Protein AF-A0AAN8TTC5-F1 (afdb_monomer_lite)

Structure (mmCIF, N/CA/C/O backbone):
data_AF-A0AAN8TTC5-F1
#
_entry.id   AF-A0AAN8TTC5-F1
#
loop_
_atom_site.group_PDB
_atom_site.id
_atom_site.type_symbol
_atom_site.label_atom_id
_atom_site.label_alt_id
_atom_site.label_comp_id
_atom_site.label_asym_id
_atom_site.label_entity_id
_atom_site.label_seq_id
_atom_site.pdbx_PDB_ins_code
_atom_site.Cartn_x
_atom_site.Cartn_y
_atom_site.Cartn_z
_atom_site.occupancy
_atom_site.B_iso_or_equiv
_atom_site.auth_seq_id
_atom_s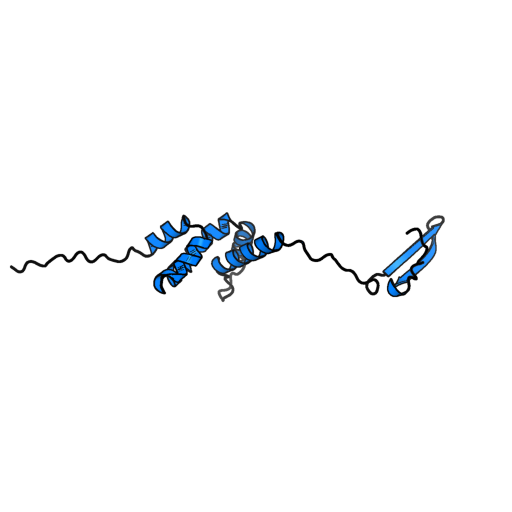ite.auth_comp_id
_atom_site.auth_asym_id
_atom_site.auth_atom_id
_atom_site.pdbx_PDB_model_num
ATOM 1 N N . MET A 1 1 ? -23.832 -0.587 67.638 1.00 36.38 1 MET A N 1
ATOM 2 C CA . MET A 1 1 ? -23.210 -1.630 66.794 1.00 36.38 1 MET A CA 1
ATOM 3 C C . MET A 1 1 ? -24.037 -1.739 65.527 1.00 36.38 1 MET A C 1
ATOM 5 O O . MET A 1 1 ? -25.097 -2.344 65.565 1.00 36.38 1 MET A O 1
ATOM 9 N N . SER A 1 2 ? -23.609 -1.082 64.450 1.00 34.56 2 SER A N 1
ATOM 10 C CA . SER A 1 2 ? -24.318 -1.109 63.166 1.00 34.56 2 SER A CA 1
ATOM 11 C C . SER A 1 2 ? -23.447 -1.848 62.163 1.00 34.56 2 SER A C 1
ATOM 13 O O . SER A 1 2 ? -22.318 -1.445 61.896 1.00 34.56 2 SER A O 1
ATOM 15 N N . ILE A 1 3 ? -23.960 -2.974 61.682 1.00 44.28 3 ILE A N 1
ATOM 16 C CA . ILE A 1 3 ? -23.288 -3.877 60.754 1.00 44.28 3 ILE A CA 1
ATOM 17 C C . ILE A 1 3 ? -23.375 -3.224 59.372 1.00 44.28 3 ILE A C 1
ATOM 19 O O . ILE A 1 3 ? -24.449 -3.148 58.778 1.00 44.28 3 ILE A O 1
ATOM 23 N N . VAL A 1 4 ? -22.256 -2.687 58.885 1.00 44.94 4 VAL A N 1
ATOM 24 C CA . VAL A 1 4 ? -22.154 -2.148 57.526 1.00 44.94 4 VAL A CA 1
ATOM 25 C C . VAL A 1 4 ? -22.143 -3.333 56.564 1.00 44.94 4 VAL A C 1
ATOM 27 O O . VAL A 1 4 ? -21.191 -4.108 56.518 1.00 44.94 4 VAL A O 1
ATOM 30 N N . SER A 1 5 ? -23.233 -3.480 55.816 1.00 43.53 5 SER A N 1
ATOM 31 C CA . SER A 1 5 ? -23.344 -4.389 54.678 1.00 43.53 5 SER A CA 1
ATOM 32 C C . SER A 1 5 ? -22.254 -4.052 53.653 1.00 43.53 5 SER A C 1
ATOM 34 O O . SER A 1 5 ? -22.365 -3.040 52.960 1.00 43.53 5 SER A O 1
ATOM 36 N N . LEU A 1 6 ? -21.221 -4.899 53.528 1.00 41.62 6 LEU A N 1
ATOM 37 C CA . LEU A 1 6 ? -20.301 -4.883 52.386 1.00 41.62 6 LEU A CA 1
ATOM 38 C C . LEU A 1 6 ? -21.084 -5.285 51.130 1.00 41.62 6 LEU A C 1
ATOM 40 O O . LEU A 1 6 ? -21.099 -6.445 50.717 1.00 41.62 6 LEU A O 1
ATOM 44 N N . SER A 1 7 ? -21.743 -4.316 50.497 1.00 44.25 7 SER A N 1
ATOM 45 C CA . SER A 1 7 ? -22.064 -4.447 49.086 1.00 44.25 7 SER A CA 1
ATOM 46 C C . SER A 1 7 ? -20.729 -4.513 48.348 1.00 44.25 7 SER A C 1
ATOM 48 O O . SER A 1 7 ? -19.930 -3.579 48.373 1.00 44.25 7 SER A O 1
ATOM 50 N N . SER A 1 8 ? -20.447 -5.669 47.747 1.00 49.41 8 SER A N 1
ATOM 51 C CA . SER A 1 8 ? -19.336 -5.860 46.820 1.00 49.41 8 SER A CA 1
ATOM 52 C C . SER A 1 8 ? -19.548 -4.909 45.640 1.00 49.41 8 SER A C 1
ATOM 54 O O . SER A 1 8 ? -20.185 -5.245 44.641 1.00 49.41 8 SER A O 1
ATOM 56 N N . GLN A 1 9 ? -19.087 -3.667 45.789 1.00 47.66 9 GLN A N 1
ATOM 57 C CA . GLN A 1 9 ? -18.973 -2.730 44.689 1.00 47.66 9 GLN A CA 1
ATOM 58 C C . GLN A 1 9 ? -17.930 -3.329 43.754 1.00 47.66 9 GLN A C 1
ATOM 60 O O . GLN A 1 9 ? -16.730 -3.247 44.010 1.00 47.66 9 GLN A O 1
ATOM 65 N N . LYS A 1 10 ? -18.400 -3.987 42.688 1.00 50.97 10 LYS A N 1
ATOM 66 C CA . LYS A 1 10 ? -17.575 -4.370 41.543 1.00 50.97 10 LYS A CA 1
ATOM 67 C C . LYS A 1 10 ? -17.020 -3.081 40.951 1.00 50.97 10 LYS A C 1
ATOM 69 O O . LYS A 1 10 ? -17.652 -2.466 40.093 1.00 50.97 10 LYS A O 1
ATOM 74 N N . GLN A 1 11 ? -15.882 -2.633 41.472 1.00 55.75 11 GLN A N 1
ATOM 75 C CA . GLN A 1 11 ? -15.159 -1.524 40.882 1.00 55.75 11 GLN A CA 1
ATOM 76 C C . GLN A 1 11 ? -14.860 -1.917 39.433 1.00 55.75 11 GLN A C 1
ATOM 78 O O . GLN A 1 11 ? -14.465 -3.064 39.187 1.00 55.75 11 GLN A O 1
ATOM 83 N N . PRO A 1 12 ? -15.118 -1.024 38.462 1.00 55.09 12 PRO A N 1
ATOM 84 C CA . PRO A 1 12 ? -14.739 -1.298 37.089 1.00 55.09 12 PRO A CA 1
ATOM 85 C C . PRO A 1 12 ? -13.245 -1.646 37.073 1.00 55.09 12 PRO A C 1
ATOM 87 O O . PRO A 1 12 ? -12.479 -1.035 37.827 1.00 55.09 12 PRO A O 1
ATOM 90 N N . PRO A 1 13 ? -12.828 -2.645 36.275 1.00 62.53 13 PRO A N 1
ATOM 91 C CA . PRO A 1 13 ? -11.427 -3.021 36.216 1.00 62.53 13 PRO A CA 1
ATOM 92 C C . PRO A 1 13 ? -10.588 -1.768 35.924 1.00 62.53 13 PRO A C 1
ATOM 94 O O . PRO A 1 13 ? -11.011 -0.943 35.104 1.00 62.53 13 PRO A O 1
ATOM 97 N N . PRO A 1 14 ? -9.426 -1.602 36.582 1.00 74.50 14 PRO A N 1
ATOM 98 C CA . PRO A 1 14 ? -8.524 -0.501 36.289 1.00 74.50 14 PRO A CA 1
ATOM 99 C C . PRO A 1 14 ? -8.272 -0.450 34.782 1.00 74.50 14 PRO A C 1
ATOM 101 O O . PRO A 1 14 ? -8.064 -1.489 34.150 1.00 74.50 14 PRO A O 1
ATOM 104 N N . TRP A 1 15 ? -8.309 0.740 34.187 1.00 70.56 15 TRP A N 1
ATOM 105 C CA . TRP A 1 15 ? -8.144 0.917 32.740 1.00 70.56 15 TRP A CA 1
ATOM 106 C C . TRP A 1 15 ? -6.837 0.286 32.218 1.00 70.56 15 TRP A C 1
ATOM 108 O O . TRP A 1 15 ? -6.765 -0.124 31.063 1.00 70.56 15 TRP A O 1
ATOM 118 N N . GLN A 1 16 ? -5.835 0.114 33.084 1.00 74.31 16 GLN A N 1
ATOM 119 C CA . GLN A 1 16 ? -4.582 -0.592 32.813 1.00 74.31 16 GLN A CA 1
ATOM 120 C C . GLN A 1 16 ? -4.784 -2.074 32.452 1.00 74.31 16 GLN A C 1
ATOM 122 O O . GLN A 1 16 ? -4.068 -2.605 31.606 1.00 74.31 16 GLN A O 1
ATOM 127 N N . VAL A 1 17 ? -5.777 -2.746 33.044 1.00 79.19 17 VAL A N 1
ATOM 128 C CA . VAL A 1 17 ? -6.119 -4.141 32.710 1.00 79.19 17 VAL A CA 1
ATOM 129 C C . VAL A 1 17 ? -6.659 -4.223 31.285 1.00 79.19 17 VAL A C 1
ATOM 131 O O . VAL A 1 17 ? -6.337 -5.148 30.546 1.00 79.19 17 VAL A O 1
ATOM 134 N N . VAL A 1 18 ? -7.430 -3.216 30.869 1.00 74.31 18 VAL A N 1
ATOM 135 C CA . VAL A 1 18 ? -7.939 -3.117 29.497 1.00 74.31 18 VAL A CA 1
ATOM 136 C C . VAL A 1 18 ? -6.788 -2.930 28.507 1.00 74.31 18 VAL A C 1
ATOM 138 O O . VAL A 1 18 ? -6.801 -3.565 27.460 1.00 74.31 18 VAL A O 1
ATOM 141 N N . VAL A 1 19 ? -5.765 -2.136 28.853 1.00 73.19 19 VAL A N 1
ATOM 142 C CA . VAL A 1 19 ? -4.552 -1.962 28.028 1.00 73.19 19 VAL A CA 1
ATOM 143 C C . VAL A 1 19 ? -3.773 -3.272 27.894 1.00 73.19 19 VAL A C 1
ATOM 145 O O . VAL A 1 19 ? -3.382 -3.629 26.786 1.00 73.19 19 VAL A O 1
ATOM 148 N N . LEU A 1 20 ? -3.599 -4.023 28.986 1.00 80.12 20 LEU A N 1
ATOM 149 C CA . LEU A 1 20 ? -2.949 -5.340 28.958 1.00 80.12 20 LEU A CA 1
ATOM 150 C C . LEU A 1 20 ? -3.684 -6.307 28.027 1.00 80.12 20 LEU A C 1
ATOM 152 O O . LEU A 1 20 ? -3.075 -6.867 27.119 1.00 80.12 20 LEU A O 1
ATOM 156 N N . VAL A 1 21 ? -5.001 -6.450 28.192 1.00 81.44 21 VAL A N 1
ATOM 157 C CA . VAL A 1 21 ? -5.808 -7.328 27.328 1.00 81.44 21 VAL A CA 1
ATOM 158 C C . VAL A 1 21 ? -5.765 -6.852 25.875 1.00 81.44 21 VAL A C 1
ATOM 160 O O . VAL A 1 21 ? -5.623 -7.667 24.968 1.00 81.44 21 VAL A O 1
ATOM 163 N N . ALA A 1 22 ? -5.818 -5.541 25.645 1.00 79.81 22 ALA A N 1
ATOM 164 C CA . ALA A 1 22 ? -5.781 -4.954 24.315 1.00 79.81 22 ALA A CA 1
ATOM 165 C C . ALA A 1 22 ? -4.498 -5.275 23.533 1.00 79.81 22 ALA A C 1
ATOM 167 O O . ALA A 1 22 ? -4.572 -5.431 22.317 1.00 79.81 22 ALA A O 1
ATOM 168 N N . THR A 1 23 ? -3.350 -5.443 24.202 1.00 77.69 23 THR A N 1
ATOM 169 C CA . THR A 1 23 ? -2.105 -5.869 23.527 1.00 77.69 23 THR A CA 1
ATOM 170 C C . THR A 1 23 ? -2.140 -7.306 22.998 1.00 77.69 23 THR A C 1
ATOM 172 O O . THR A 1 23 ? -1.354 -7.643 22.116 1.00 77.69 23 THR A O 1
ATOM 175 N N . HIS A 1 24 ? -3.065 -8.140 23.483 1.00 83.06 24 HIS A N 1
ATOM 176 C CA . HIS A 1 24 ? -3.269 -9.511 23.004 1.00 83.06 24 HIS A CA 1
ATOM 177 C C . HIS A 1 24 ? -4.380 -9.637 21.952 1.00 83.06 24 HIS A C 1
ATOM 179 O O . HIS A 1 24 ? -4.564 -10.714 21.386 1.00 83.06 24 HIS A O 1
ATOM 185 N N . LEU A 1 25 ? -5.132 -8.564 21.695 1.00 84.69 25 LEU A N 1
ATOM 186 C CA . LEU A 1 25 ? -6.207 -8.548 20.706 1.00 84.69 25 LEU A CA 1
ATOM 187 C C . LEU A 1 25 ? -5.675 -8.139 19.333 1.00 84.69 25 LEU A C 1
ATOM 189 O O . LEU A 1 25 ? -4.775 -7.308 19.208 1.00 84.69 25 LEU A O 1
ATOM 193 N N . ASP A 1 26 ? -6.275 -8.688 18.279 1.00 87.94 26 ASP A N 1
ATOM 194 C CA . ASP A 1 26 ? -5.983 -8.244 16.926 1.00 87.94 26 ASP A CA 1
ATOM 195 C C . ASP A 1 26 ? -6.597 -6.850 16.662 1.00 87.94 26 ASP A C 1
ATOM 197 O O . ASP A 1 26 ? -7.651 -6.499 17.211 1.00 87.94 26 ASP A O 1
ATOM 201 N N . PRO A 1 27 ? -5.991 -6.045 15.770 1.00 86.88 27 PRO A N 1
ATOM 202 C CA . PRO A 1 27 ? -6.455 -4.690 15.471 1.00 86.88 27 PRO A CA 1
ATOM 203 C C . PRO A 1 27 ? -7.920 -4.603 15.018 1.00 86.88 27 PRO A C 1
ATOM 205 O O . PRO A 1 27 ? -8.566 -3.573 15.226 1.00 86.88 27 PRO A O 1
ATOM 208 N N . LYS A 1 28 ? -8.468 -5.663 14.399 1.00 88.25 28 LYS A N 1
ATOM 209 C CA . LYS A 1 28 ? -9.879 -5.687 13.983 1.00 88.25 28 LYS A CA 1
ATOM 210 C C . LYS A 1 28 ? -10.797 -5.856 15.188 1.00 88.25 28 LYS A C 1
ATOM 212 O O . LYS A 1 28 ? -11.754 -5.093 15.311 1.00 88.25 28 LYS A O 1
ATOM 217 N N . THR A 1 29 ? -10.498 -6.789 16.091 1.00 90.31 29 THR A N 1
ATOM 218 C CA . THR A 1 29 ? -11.267 -6.953 17.336 1.00 90.31 29 THR A CA 1
ATOM 219 C C . THR A 1 29 ? -11.207 -5.699 18.200 1.00 90.31 29 THR A C 1
ATOM 221 O O . THR A 1 29 ? -12.229 -5.296 18.752 1.00 90.31 29 THR A O 1
ATOM 224 N N . LEU A 1 30 ? -10.055 -5.024 18.254 1.00 88.12 30 LEU A N 1
ATOM 225 C CA . LEU A 1 30 ? -9.907 -3.749 18.957 1.00 88.12 30 LEU A CA 1
ATOM 226 C C . LEU A 1 30 ? -10.834 -2.653 18.392 1.00 88.12 30 LEU A C 1
ATOM 228 O O . LEU A 1 30 ? -11.443 -1.882 19.134 1.00 88.12 30 LEU A O 1
ATOM 232 N N . ALA A 1 31 ? -10.981 -2.600 17.065 1.00 88.19 31 ALA A N 1
ATOM 233 C CA . ALA A 1 31 ? -11.901 -1.672 16.415 1.00 88.19 31 ALA A CA 1
ATOM 234 C C . ALA A 1 31 ? -13.369 -2.017 16.714 1.00 88.19 31 ALA A C 1
ATOM 236 O O . ALA A 1 31 ? -14.149 -1.123 17.032 1.00 88.19 31 ALA A O 1
ATOM 237 N N . ILE A 1 32 ? -13.743 -3.299 16.670 1.00 90.62 32 ILE A N 1
ATOM 238 C CA . ILE A 1 32 ? -15.112 -3.749 16.981 1.00 90.62 32 ILE A CA 1
ATOM 239 C C . ILE A 1 32 ? -15.462 -3.448 18.443 1.00 90.62 32 ILE A C 1
ATOM 241 O O . ILE A 1 32 ? -16.550 -2.955 18.738 1.00 90.62 32 ILE A O 1
ATOM 245 N N . SER A 1 33 ? -14.532 -3.694 19.364 1.00 87.69 33 SER A N 1
ATOM 246 C CA . SER A 1 33 ? -14.755 -3.480 20.791 1.00 87.69 33 SER A CA 1
ATOM 247 C C . SER A 1 33 ? -14.908 -1.998 21.154 1.00 87.69 33 SER A C 1
ATOM 249 O O . SER A 1 33 ? -15.650 -1.655 22.076 1.00 87.69 33 SER A O 1
ATOM 251 N N . SER A 1 34 ? -14.312 -1.096 20.368 1.00 87.81 34 SER A N 1
ATOM 252 C CA . SER A 1 34 ? -14.515 0.351 20.504 1.00 87.81 34 SER A CA 1
ATOM 253 C C . SER A 1 34 ? -15.973 0.792 20.283 1.00 87.81 34 SER A C 1
ATOM 255 O O . SER A 1 34 ? -16.380 1.843 20.776 1.00 87.81 34 SER A O 1
ATOM 257 N N . CYS A 1 35 ? -16.785 -0.019 19.596 1.00 90.44 35 CYS A N 1
ATOM 258 C CA . CYS A 1 35 ? -18.189 0.280 19.307 1.00 90.44 35 CYS A CA 1
ATOM 259 C C . CYS A 1 35 ? -19.152 -0.079 20.452 1.00 90.44 35 CYS A C 1
ATOM 261 O O . CYS A 1 35 ? -20.343 0.201 20.339 1.00 90.44 35 CYS A O 1
ATOM 263 N N . VAL A 1 36 ? -18.671 -0.682 21.547 1.00 90.69 36 VAL A N 1
ATOM 264 C CA . VAL A 1 36 ? -19.525 -1.134 22.661 1.00 90.69 36 VAL A CA 1
ATOM 265 C C . VAL A 1 36 ? -20.108 0.049 23.442 1.00 90.69 36 VAL A C 1
ATOM 267 O O . VAL A 1 36 ? -21.311 0.107 23.682 1.00 90.69 36 VAL A O 1
ATOM 270 N N . CYS A 1 37 ? -19.267 1.002 23.855 1.00 87.56 37 CYS A N 1
ATOM 271 C CA . CYS A 1 37 ? -19.695 2.226 24.539 1.00 87.56 37 CYS A CA 1
ATOM 272 C C . CYS A 1 37 ? -18.610 3.316 24.482 1.00 87.56 37 CYS A C 1
ATOM 274 O O . CYS A 1 37 ? -17.475 3.059 24.084 1.00 87.56 37 CYS A O 1
ATOM 276 N N . LYS A 1 38 ? -18.930 4.540 24.936 1.00 87.12 38 LYS A N 1
ATOM 277 C CA . LYS A 1 38 ? -17.984 5.676 24.939 1.00 87.12 38 LYS A CA 1
ATOM 278 C C . LYS A 1 38 ? -16.698 5.389 25.721 1.00 87.12 38 LYS A C 1
ATOM 280 O O . LYS A 1 38 ? -15.624 5.772 25.272 1.00 87.12 38 LYS A O 1
ATOM 285 N N . SER A 1 39 ? -16.791 4.703 26.859 1.00 85.44 39 SER A N 1
ATOM 286 C CA . SER A 1 39 ? -15.612 4.363 27.664 1.00 85.44 39 SER A CA 1
ATOM 287 C C . SER A 1 39 ? -14.693 3.390 26.926 1.00 85.44 39 SER A C 1
ATOM 289 O O . SER A 1 39 ? -13.489 3.610 26.883 1.00 85.44 39 SER A O 1
ATOM 291 N N . TRP A 1 40 ? -15.259 2.368 26.273 1.00 86.25 40 TRP A N 1
ATOM 292 C CA . TRP A 1 40 ? -14.494 1.437 25.439 1.00 86.25 40 TRP A CA 1
ATOM 293 C C . TRP A 1 40 ? -13.880 2.130 24.229 1.00 86.25 40 TRP A C 1
ATOM 295 O O . TRP A 1 40 ? -12.722 1.874 23.918 1.00 86.25 40 TRP A O 1
ATOM 305 N N . LEU A 1 41 ? -14.606 3.049 23.587 1.00 87.19 41 LEU A N 1
ATOM 306 C CA . LEU A 1 41 ? -14.057 3.862 22.506 1.00 87.19 41 LEU A CA 1
ATOM 307 C C . LEU A 1 41 ? -12.811 4.619 22.967 1.00 87.19 41 LEU A C 1
ATOM 309 O O . LEU A 1 41 ? -11.775 4.528 22.318 1.00 87.19 41 LEU A O 1
ATOM 313 N N . ILE A 1 42 ? -12.894 5.327 24.096 1.00 86.00 42 ILE A N 1
ATOM 314 C CA . ILE A 1 42 ? -11.765 6.088 24.641 1.00 86.00 42 ILE A CA 1
ATOM 315 C C . ILE A 1 42 ? -10.605 5.141 24.950 1.00 86.00 42 ILE A C 1
ATOM 317 O O . ILE A 1 42 ? -9.512 5.355 24.427 1.00 86.00 42 ILE A O 1
ATOM 321 N N . SER A 1 43 ? -10.849 4.064 25.702 1.00 85.19 43 SER A N 1
ATOM 322 C CA . SER A 1 43 ? -9.815 3.097 26.082 1.00 85.19 43 SER A CA 1
ATOM 323 C C . SER A 1 43 ? -9.138 2.453 24.872 1.00 85.19 43 SER A C 1
ATOM 325 O O . SER A 1 43 ? -7.919 2.480 24.791 1.00 85.19 43 SER A O 1
ATOM 327 N N . MET A 1 44 ? -9.898 1.949 23.897 1.00 86.25 44 MET A N 1
ATOM 328 C CA . MET A 1 44 ? -9.359 1.282 22.700 1.00 86.25 44 MET A CA 1
ATOM 329 C C . MET A 1 44 ? -8.717 2.254 21.707 1.00 86.25 44 MET A C 1
ATOM 331 O O . MET A 1 44 ? -8.008 1.845 20.791 1.00 86.25 44 MET A O 1
ATOM 335 N N . SER A 1 45 ? -8.946 3.554 21.875 1.00 85.00 45 SER A N 1
ATOM 336 C CA . SER A 1 45 ? -8.357 4.600 21.043 1.00 85.00 45 SER A CA 1
ATOM 337 C C . SER A 1 45 ? -7.024 5.145 21.574 1.00 85.00 45 SER A C 1
ATOM 339 O O . SER A 1 45 ? -6.395 5.932 20.859 1.00 85.00 45 SER A O 1
ATOM 341 N N . LEU A 1 46 ? -6.603 4.721 22.778 1.00 86.75 46 LEU A N 1
ATOM 342 C CA . LEU A 1 46 ? -5.369 5.142 23.449 1.00 86.75 46 LEU A CA 1
ATOM 343 C C . LEU A 1 46 ? -4.123 4.723 22.676 1.00 86.75 46 LEU A C 1
ATOM 345 O O . LEU A 1 46 ? -3.944 3.555 22.337 1.00 86.75 46 LEU A O 1
ATOM 349 N N . ASP A 1 47 ? -3.209 5.667 22.474 1.00 87.12 47 ASP A N 1
ATOM 350 C CA . ASP A 1 47 ? -2.046 5.460 21.611 1.00 87.12 47 ASP A CA 1
ATOM 351 C C . ASP A 1 47 ? -1.065 4.403 22.141 1.00 87.12 47 ASP A C 1
ATOM 353 O O . ASP A 1 47 ? -0.450 3.678 21.365 1.00 87.12 47 ASP A O 1
ATOM 357 N N . GLN A 1 48 ? -1.015 4.230 23.465 1.00 85.69 48 GLN A N 1
ATOM 358 C CA . GLN A 1 48 ? -0.225 3.197 24.143 1.00 85.69 48 GLN A CA 1
ATOM 359 C C . GLN A 1 48 ? -0.593 1.772 23.704 1.00 85.69 48 GLN A C 1
ATOM 361 O O . GLN A 1 48 ? 0.263 0.893 23.708 1.00 85.69 48 GLN A O 1
ATOM 366 N N . ILE A 1 49 ? -1.849 1.539 23.307 1.00 88.25 49 ILE A N 1
ATOM 367 C CA . ILE A 1 49 ? -2.301 0.243 22.781 1.00 88.25 49 ILE A CA 1
ATOM 368 C C . ILE A 1 49 ? -1.832 0.067 21.332 1.00 88.25 49 ILE A C 1
ATOM 370 O O . ILE A 1 49 ? -1.407 -1.014 20.927 1.00 88.25 49 ILE A O 1
ATOM 374 N N . TRP A 1 50 ? -1.891 1.139 20.540 1.00 88.44 50 TRP A N 1
ATOM 375 C CA . TRP A 1 50 ? -1.561 1.106 19.115 1.00 88.44 50 TRP A CA 1
ATOM 376 C C . TRP A 1 50 ? -0.057 1.114 18.842 1.00 88.44 50 TRP A C 1
ATOM 378 O O . TRP A 1 50 ? 0.359 0.611 17.800 1.00 88.44 50 TRP A O 1
ATOM 388 N N . GLN A 1 51 ? 0.763 1.630 19.759 1.00 88.62 51 GLN A N 1
ATOM 389 C CA . GLN A 1 51 ? 2.223 1.640 19.647 1.00 88.62 51 GLN A CA 1
ATOM 390 C C . GLN A 1 51 ? 2.828 0.237 19.437 1.00 88.62 51 GLN A C 1
ATOM 392 O O . GLN A 1 51 ? 3.475 0.036 18.404 1.00 88.62 51 GLN A O 1
ATOM 397 N N . PRO A 1 52 ? 2.624 -0.760 20.326 1.00 88.31 52 PRO A N 1
ATOM 398 C CA . PRO A 1 52 ? 3.185 -2.099 20.132 1.00 88.31 52 PRO A CA 1
ATOM 399 C C . PRO A 1 52 ? 2.629 -2.786 18.877 1.00 88.31 52 PRO A C 1
ATOM 401 O O . PRO A 1 52 ? 3.385 -3.431 18.149 1.00 88.31 52 PRO A O 1
ATOM 404 N N . LEU A 1 53 ? 1.344 -2.582 18.561 1.00 88.06 53 LEU A N 1
ATOM 405 C CA . LEU A 1 53 ? 0.725 -3.098 17.334 1.00 88.06 53 LEU A CA 1
ATOM 406 C C . LEU A 1 53 ? 1.378 -2.508 16.075 1.00 88.06 53 LEU A C 1
ATOM 408 O O . LEU A 1 53 ? 1.681 -3.236 15.130 1.00 88.06 53 LEU A O 1
ATOM 412 N N . CYS A 1 54 ? 1.633 -1.198 16.056 1.00 89.25 54 CYS A N 1
ATOM 413 C CA . CYS A 1 54 ? 2.298 -0.526 14.943 1.00 89.25 54 CYS A CA 1
ATOM 414 C C . CYS A 1 54 ? 3.750 -0.990 14.795 1.00 89.25 54 CYS A C 1
ATOM 416 O O . CYS A 1 54 ? 4.169 -1.310 13.686 1.00 89.25 54 CYS A O 1
ATOM 418 N N . CYS A 1 55 ? 4.494 -1.102 15.899 1.00 88.81 55 CYS A N 1
ATOM 419 C CA . CYS A 1 55 ? 5.866 -1.616 15.885 1.00 88.81 55 CYS A CA 1
ATOM 420 C C . CYS A 1 55 ? 5.953 -3.064 15.386 1.00 88.81 55 CYS A C 1
ATOM 422 O O . CYS A 1 55 ? 6.909 -3.404 14.693 1.00 88.81 55 CYS A O 1
ATOM 424 N N . SER A 1 56 ? 4.959 -3.898 15.701 1.00 89.12 56 SER A N 1
ATOM 425 C CA . SER A 1 56 ? 4.908 -5.291 15.250 1.00 89.12 56 SER A CA 1
ATOM 426 C C . SER A 1 56 ? 4.529 -5.420 13.768 1.00 89.12 56 SER A C 1
ATOM 428 O O . SER A 1 56 ? 5.216 -6.107 13.015 1.00 89.12 56 SER A O 1
ATOM 430 N N . HIS A 1 57 ? 3.466 -4.740 13.321 1.00 89.50 57 HIS A N 1
ATOM 431 C CA . HIS A 1 57 ? 2.952 -4.888 11.953 1.00 89.50 57 HIS A CA 1
ATOM 432 C C . HIS A 1 57 ? 3.672 -4.016 10.913 1.00 89.50 57 HIS A C 1
ATOM 434 O O . HIS A 1 57 ? 3.799 -4.416 9.755 1.00 89.50 57 HIS A O 1
ATOM 440 N N . TYR A 1 58 ? 4.122 -2.821 11.300 1.00 90.94 58 TYR A N 1
ATOM 441 C CA . TYR A 1 58 ? 4.708 -1.822 10.402 1.00 90.94 58 TYR A CA 1
ATOM 442 C C . TYR A 1 58 ? 5.985 -1.209 11.008 1.00 90.94 58 TYR A C 1
ATOM 444 O O . TYR A 1 58 ? 6.038 0.005 11.232 1.00 90.94 58 TYR A O 1
ATOM 452 N N . PRO A 1 59 ? 7.044 -2.012 11.239 1.00 88.94 59 PRO A N 1
ATOM 453 C CA . PRO A 1 59 ? 8.249 -1.562 11.940 1.00 88.94 59 PRO A CA 1
ATOM 454 C C . PRO A 1 59 ? 8.912 -0.349 11.273 1.00 88.94 59 PRO A C 1
ATOM 456 O O . PRO A 1 59 ? 9.353 0.564 11.962 1.00 88.94 59 PRO A O 1
ATOM 459 N N . SER A 1 60 ? 8.906 -0.276 9.938 1.00 88.44 60 SER A N 1
ATOM 460 C CA . SER A 1 60 ? 9.469 0.856 9.191 1.00 88.44 60 SER A CA 1
ATOM 461 C C . SER A 1 60 ? 8.749 2.182 9.453 1.00 88.44 60 SER A C 1
ATOM 463 O O . SER A 1 60 ? 9.401 3.224 9.521 1.00 88.44 60 SER A O 1
ATOM 465 N N . LEU A 1 61 ? 7.423 2.159 9.634 1.00 87.56 61 LEU A N 1
ATOM 466 C CA . LEU A 1 61 ? 6.650 3.355 9.978 1.00 87.56 61 LEU A CA 1
ATOM 467 C C . LEU A 1 61 ? 6.947 3.801 11.409 1.00 87.56 61 LEU A C 1
ATOM 469 O O . LEU A 1 61 ? 7.119 4.995 11.645 1.00 87.56 61 LEU A O 1
ATOM 473 N N . SER A 1 62 ? 7.066 2.855 12.343 1.00 85.81 62 SER A N 1
ATOM 474 C CA . SER A 1 62 ? 7.425 3.157 13.731 1.00 85.81 62 SER A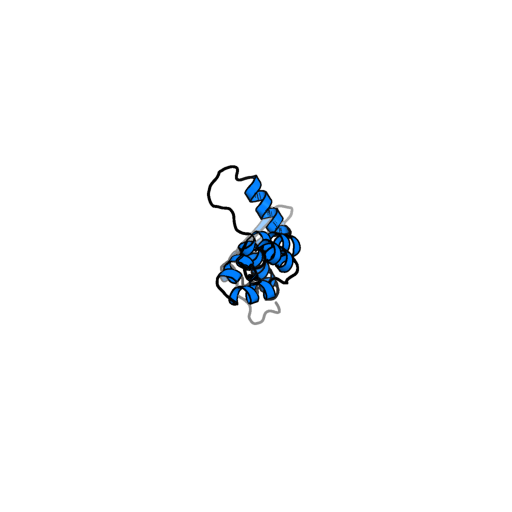 CA 1
ATOM 475 C C . SER A 1 62 ? 8.837 3.735 13.851 1.00 85.81 62 SER A C 1
ATOM 477 O O . SER A 1 62 ? 9.038 4.716 14.563 1.00 85.81 62 SER A O 1
ATOM 479 N N . THR A 1 63 ? 9.816 3.189 13.123 1.00 86.62 63 THR A N 1
ATOM 480 C CA . THR A 1 63 ? 11.183 3.734 13.104 1.00 86.62 63 THR A CA 1
ATOM 481 C C . THR A 1 63 ? 11.215 5.152 12.539 1.00 86.62 63 THR A C 1
ATOM 483 O O . THR A 1 63 ? 11.844 6.025 13.132 1.00 86.62 63 THR A O 1
ATOM 486 N N . LEU A 1 64 ? 10.510 5.402 11.429 1.00 84.50 64 LEU A N 1
ATOM 487 C CA . LEU A 1 64 ? 10.425 6.736 10.831 1.00 84.50 64 LEU A CA 1
ATOM 488 C C . LEU A 1 64 ? 9.775 7.743 11.786 1.00 84.50 64 LEU A C 1
ATOM 490 O O . LEU A 1 64 ? 10.243 8.872 11.914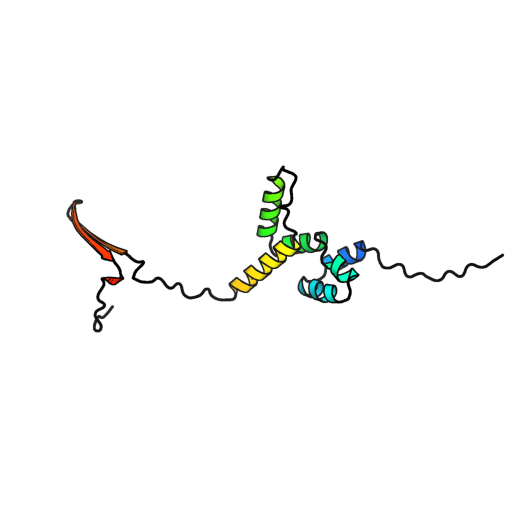 1.00 84.50 64 LEU A O 1
ATOM 494 N N . HIS A 1 65 ? 8.712 7.323 12.469 1.00 86.12 65 HIS A N 1
ATOM 495 C CA . HIS A 1 65 ? 8.025 8.149 13.449 1.00 86.12 65 HIS A CA 1
ATOM 496 C C . HIS A 1 65 ? 8.938 8.526 14.623 1.00 86.12 65 HIS A C 1
ATOM 498 O O . HIS A 1 65 ? 9.059 9.705 14.948 1.00 86.12 65 HIS A O 1
ATOM 504 N N . ASN A 1 66 ? 9.654 7.552 15.189 1.00 82.25 66 ASN A N 1
ATOM 505 C CA . ASN A 1 66 ? 10.610 7.796 16.269 1.00 82.25 66 ASN A CA 1
ATOM 506 C C . ASN A 1 66 ? 11.764 8.702 15.826 1.00 82.25 66 ASN A C 1
ATOM 508 O O . ASN A 1 66 ? 12.173 9.584 16.574 1.00 82.25 66 ASN A O 1
ATOM 512 N N . PHE A 1 67 ? 12.267 8.522 14.602 1.00 81.12 67 PHE A N 1
ATOM 513 C CA . PHE A 1 67 ? 13.302 9.390 14.040 1.00 81.12 67 PHE A CA 1
ATOM 514 C C . PHE A 1 67 ? 12.823 10.841 13.913 1.00 81.12 67 PHE A C 1
ATOM 516 O O . PHE A 1 67 ? 13.538 11.761 14.301 1.00 81.12 67 PHE A O 1
ATOM 523 N N . ASN A 1 68 ? 11.600 11.050 13.419 1.00 77.56 68 ASN A N 1
ATOM 524 C CA . ASN A 1 68 ? 11.018 12.387 13.307 1.00 77.56 68 ASN A CA 1
ATOM 525 C C . ASN A 1 68 ? 10.818 13.039 14.685 1.00 77.56 68 ASN A C 1
ATOM 527 O O . ASN A 1 68 ? 11.163 14.202 14.874 1.00 77.56 68 ASN A O 1
ATOM 531 N N . ASN A 1 69 ? 10.329 12.275 15.664 1.00 74.69 69 ASN A N 1
ATOM 532 C CA . ASN A 1 69 ? 10.122 12.772 17.023 1.00 74.69 69 ASN A CA 1
ATOM 533 C C . ASN A 1 69 ? 11.438 13.147 17.718 1.00 74.69 69 ASN A C 1
ATOM 535 O O . ASN A 1 69 ? 11.490 14.164 18.397 1.00 74.69 69 ASN A O 1
ATOM 539 N N . ASN A 1 70 ? 12.508 12.374 17.513 1.00 71.69 70 ASN A N 1
ATOM 540 C CA . ASN A 1 70 ? 13.815 12.658 18.114 1.00 71.69 70 ASN A CA 1
ATOM 541 C C . ASN A 1 70 ? 14.512 13.885 17.502 1.00 71.69 70 ASN A C 1
ATOM 543 O O . ASN A 1 70 ? 15.338 14.506 18.163 1.00 71.69 70 ASN A O 1
ATOM 547 N N . ASN A 1 71 ? 14.215 14.224 16.245 1.00 69.44 71 ASN A N 1
ATOM 548 C CA . ASN A 1 71 ? 14.818 15.377 15.570 1.00 69.44 71 ASN A CA 1
ATOM 549 C C . ASN A 1 71 ? 14.056 16.684 15.831 1.00 69.44 71 ASN A C 1
ATOM 551 O O . ASN A 1 71 ? 14.639 17.767 15.754 1.00 69.44 71 ASN A O 1
ATOM 555 N N . ASN A 1 72 ? 12.765 16.600 16.158 1.00 65.75 72 ASN A N 1
ATOM 556 C CA . ASN A 1 72 ? 11.944 17.759 16.483 1.00 65.75 72 ASN A CA 1
ATOM 557 C C . ASN A 1 72 ? 12.111 18.123 17.965 1.00 65.75 72 ASN A C 1
ATOM 559 O O . ASN A 1 72 ? 11.249 17.852 18.791 1.00 65.75 72 ASN A O 1
ATOM 563 N N . ASN A 1 73 ? 13.215 18.799 18.293 1.00 61.72 73 ASN A N 1
ATOM 564 C CA . ASN A 1 73 ? 13.471 19.379 19.623 1.00 61.72 73 ASN A CA 1
ATOM 565 C C . ASN A 1 73 ? 12.551 20.573 19.973 1.00 61.72 73 ASN A C 1
ATOM 567 O O . ASN A 1 73 ? 12.736 21.205 21.011 1.00 61.72 73 ASN A O 1
ATOM 571 N N . ASN A 1 74 ? 11.585 20.907 19.110 1.00 57.78 74 ASN A N 1
ATOM 572 C CA . ASN A 1 74 ? 10.707 22.064 19.257 1.00 57.78 74 ASN A CA 1
ATOM 573 C C . ASN A 1 74 ? 9.270 21.608 19.547 1.00 57.78 74 ASN A C 1
ATOM 575 O O . ASN A 1 74 ? 8.681 20.824 18.807 1.00 57.78 74 ASN A O 1
ATOM 579 N N . ASN A 1 75 ? 8.740 22.138 20.644 1.00 58.88 75 ASN A N 1
ATOM 580 C CA . ASN A 1 75 ? 7.610 21.671 21.445 1.00 58.88 75 ASN A CA 1
ATOM 581 C C . ASN A 1 75 ? 6.192 21.678 20.829 1.00 58.88 75 ASN A C 1
ATOM 583 O O . ASN A 1 75 ? 5.258 21.516 21.604 1.00 58.88 75 ASN A O 1
ATOM 587 N N . ASP A 1 76 ? 5.968 21.814 19.518 1.00 54.84 76 ASP A N 1
ATOM 588 C CA . ASP A 1 76 ? 4.594 22.016 19.011 1.00 54.84 76 ASP A CA 1
ATOM 589 C C . ASP A 1 76 ? 4.104 20.987 17.966 1.00 54.84 76 ASP A C 1
ATOM 591 O O . ASP A 1 76 ? 4.599 20.863 16.842 1.00 54.84 76 ASP A O 1
ATOM 595 N N . ASP A 1 77 ? 3.060 20.262 18.382 1.00 53.19 77 ASP A N 1
ATOM 596 C CA . ASP A 1 77 ? 1.882 19.815 17.622 1.00 53.19 77 ASP A CA 1
ATOM 597 C C . ASP A 1 77 ? 1.985 18.825 16.449 1.00 53.19 77 ASP A C 1
ATOM 599 O O . ASP A 1 77 ? 0.951 18.384 15.938 1.00 53.19 77 ASP A O 1
ATOM 603 N N . SER A 1 78 ? 3.170 18.369 16.040 1.00 59.25 78 SER A N 1
ATOM 604 C CA . SER A 1 78 ? 3.283 17.435 14.897 1.00 59.25 78 SER A CA 1
ATOM 605 C C . SER A 1 78 ? 3.412 15.944 15.250 1.00 59.25 78 SER A C 1
ATOM 607 O O . SER A 1 78 ? 3.679 15.125 14.365 1.00 59.25 78 SER A O 1
ATOM 609 N N . ASN A 1 79 ? 3.190 15.548 16.510 1.00 73.56 79 ASN A N 1
ATOM 610 C CA . ASN A 1 79 ? 3.297 14.140 16.896 1.00 73.56 79 ASN A CA 1
ATOM 611 C C . ASN A 1 79 ? 2.093 13.333 16.371 1.00 73.56 79 ASN A C 1
ATOM 613 O O . ASN A 1 79 ? 0.969 13.429 16.867 1.00 73.56 79 ASN A O 1
ATOM 617 N N . ILE A 1 80 ? 2.318 12.545 15.320 1.00 82.56 80 ILE A N 1
ATOM 618 C CA . ILE A 1 80 ? 1.281 11.711 14.704 1.00 82.56 80 ILE A CA 1
ATOM 619 C C . ILE A 1 80 ? 0.993 10.515 15.625 1.00 82.56 80 ILE A C 1
ATOM 621 O O . ILE A 1 80 ? 1.893 9.711 15.831 1.00 82.56 80 ILE A O 1
ATOM 625 N N . PRO A 1 81 ? -0.245 10.306 16.106 1.00 87.75 81 PRO A N 1
ATOM 626 C CA . PRO A 1 81 ? -0.547 9.161 16.963 1.00 87.75 81 PRO A CA 1
ATOM 627 C C . PRO A 1 81 ? -0.316 7.831 16.226 1.00 87.75 81 PRO A C 1
ATOM 629 O O . PRO A 1 81 ? -0.704 7.684 15.055 1.00 87.75 81 PRO A O 1
ATOM 632 N N . TYR A 1 82 ? 0.234 6.834 16.920 1.00 89.12 82 TYR A N 1
ATOM 633 C CA . TYR A 1 82 ? 0.426 5.466 16.428 1.00 89.12 82 TYR A CA 1
ATOM 634 C C . TYR A 1 82 ? -0.841 4.854 15.835 1.00 89.12 82 TYR A C 1
ATOM 636 O O . TYR A 1 82 ? -0.762 4.142 14.833 1.00 89.12 82 TYR A O 1
ATOM 644 N N . ARG A 1 83 ? -2.029 5.177 16.362 1.00 89.06 83 ARG A N 1
ATOM 645 C CA . ARG A 1 83 ? -3.297 4.730 15.751 1.00 89.06 83 ARG A CA 1
ATOM 646 C C . ARG A 1 83 ? -3.439 5.176 14.290 1.00 89.06 83 ARG A C 1
ATOM 648 O O . ARG A 1 83 ? -3.895 4.408 13.440 1.00 89.06 83 ARG A O 1
ATOM 655 N N . ARG A 1 84 ? -3.060 6.422 13.978 1.00 88.94 84 ARG A N 1
ATOM 656 C CA . ARG A 1 84 ? -3.094 6.954 12.603 1.00 88.94 84 ARG A CA 1
ATOM 657 C C . ARG A 1 84 ? -2.028 6.299 11.732 1.00 88.94 84 ARG A C 1
ATOM 659 O O . ARG A 1 84 ? -2.325 5.966 10.586 1.00 88.94 84 ARG A O 1
ATOM 666 N N . LEU A 1 85 ? -0.829 6.080 12.271 1.00 90.38 85 LEU A N 1
ATOM 667 C CA . LEU A 1 85 ? 0.242 5.370 11.564 1.00 90.38 85 LEU A CA 1
ATOM 668 C C . LEU A 1 85 ? -0.161 3.935 11.224 1.00 90.38 85 LEU A C 1
ATOM 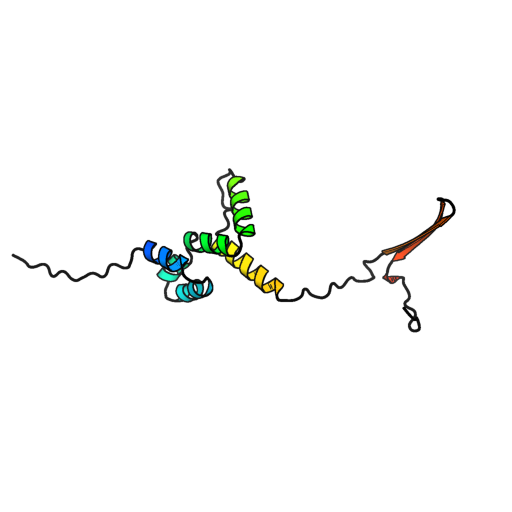670 O O . LEU A 1 85 ? 0.010 3.505 10.085 1.00 90.38 85 LEU A O 1
ATOM 674 N N . PHE A 1 86 ? -0.779 3.229 12.169 1.00 90.62 86 PHE A N 1
ATOM 675 C CA . PHE A 1 86 ? -1.297 1.886 11.946 1.00 90.62 86 PHE A CA 1
ATOM 676 C C . PHE A 1 86 ? -2.351 1.874 10.831 1.00 90.62 86 PHE A C 1
ATOM 678 O O . PHE A 1 86 ? -2.273 1.064 9.907 1.00 90.62 86 PHE A O 1
ATOM 685 N N . ALA A 1 87 ? -3.311 2.805 10.869 1.00 90.00 87 ALA A N 1
ATOM 686 C CA . ALA A 1 87 ? -4.327 2.929 9.824 1.00 90.00 87 ALA A CA 1
ATOM 687 C C . ALA A 1 87 ? -3.710 3.224 8.444 1.00 90.00 87 ALA A C 1
ATOM 689 O O . ALA A 1 87 ? -4.160 2.671 7.437 1.00 90.00 87 ALA A O 1
ATOM 690 N N . LEU A 1 88 ? -2.663 4.054 8.388 1.00 90.19 88 LEU A N 1
ATOM 691 C CA . LEU A 1 88 ? -1.917 4.339 7.162 1.00 90.19 88 LEU A CA 1
ATOM 692 C C . LEU A 1 88 ? -1.218 3.082 6.629 1.00 90.19 88 LEU A C 1
ATOM 694 O O . LEU A 1 88 ? -1.375 2.757 5.450 1.00 90.19 88 LEU A O 1
ATOM 698 N N . GLY A 1 89 ? -0.507 2.355 7.495 1.00 90.06 89 GLY A N 1
ATOM 699 C CA . GLY A 1 89 ? 0.142 1.087 7.160 1.00 90.06 89 GLY A CA 1
ATOM 700 C C . GLY A 1 89 ? -0.859 0.056 6.643 1.00 90.06 89 GLY A C 1
ATOM 701 O O . GLY A 1 89 ? -0.645 -0.540 5.588 1.00 90.06 89 GLY A O 1
ATOM 702 N N . GLN A 1 90 ? -2.008 -0.072 7.310 1.00 89.62 90 GLN A N 1
ATOM 703 C CA . GLN A 1 90 ? -3.080 -0.978 6.899 1.00 89.62 90 GLN A CA 1
ATOM 704 C C . GLN A 1 90 ? -3.666 -0.607 5.542 1.00 89.62 90 GLN A C 1
ATOM 706 O O . GLN A 1 90 ? -3.880 -1.479 4.698 1.00 89.62 90 GLN A O 1
ATOM 711 N N . ARG A 1 91 ? -3.897 0.685 5.299 1.00 87.69 91 ARG A N 1
ATOM 712 C CA . ARG A 1 91 ? -4.387 1.166 4.007 1.00 87.69 91 ARG A CA 1
ATOM 713 C C . ARG A 1 91 ? -3.370 0.870 2.910 1.00 87.69 91 ARG A C 1
ATOM 715 O O . ARG A 1 91 ? -3.736 0.281 1.897 1.00 87.69 91 ARG A O 1
ATOM 722 N N . ALA A 1 92 ? -2.105 1.222 3.129 1.00 86.88 92 ALA A N 1
ATOM 723 C CA . ALA A 1 92 ? -1.021 0.974 2.185 1.00 86.88 92 ALA A CA 1
ATOM 724 C C . ALA A 1 92 ? -0.858 -0.523 1.884 1.00 86.88 92 ALA A C 1
ATOM 726 O O . ALA A 1 92 ? -0.721 -0.898 0.720 1.00 86.88 92 ALA A O 1
ATOM 727 N N . SER A 1 93 ? -0.949 -1.374 2.909 1.00 85.88 93 SER A N 1
ATOM 728 C CA . SER A 1 93 ? -0.955 -2.829 2.759 1.00 85.88 93 SER A CA 1
ATOM 729 C C . SER A 1 93 ? -2.104 -3.274 1.859 1.00 85.88 93 SER A C 1
ATOM 731 O O . SER A 1 93 ? -1.851 -3.887 0.831 1.00 85.88 93 SER A O 1
ATOM 733 N N . ASN A 1 94 ? -3.342 -2.851 2.133 1.00 83.00 94 ASN A N 1
ATOM 734 C CA . ASN A 1 94 ? -4.506 -3.201 1.310 1.00 83.00 94 ASN A CA 1
ATOM 735 C C . ASN A 1 94 ? -4.402 -2.683 -0.141 1.00 83.00 94 ASN A C 1
ATOM 737 O O . ASN A 1 94 ? -4.919 -3.315 -1.062 1.00 83.00 94 ASN A O 1
ATOM 741 N N . HIS A 1 95 ? -3.735 -1.547 -0.373 1.00 73.12 95 HIS A N 1
ATOM 742 C CA . HIS A 1 95 ? -3.494 -1.030 -1.725 1.00 73.12 95 HIS A CA 1
ATOM 743 C C . HIS A 1 95 ? -2.516 -1.891 -2.526 1.00 73.12 95 HIS A C 1
ATOM 745 O O . HIS A 1 95 ? -2.693 -1.996 -3.735 1.00 73.12 95 HIS A O 1
ATOM 751 N N . ARG A 1 96 ? -1.542 -2.555 -1.888 1.00 66.31 96 ARG A N 1
ATOM 752 C CA . ARG A 1 96 ? -0.609 -3.467 -2.582 1.00 66.31 96 ARG A CA 1
ATOM 753 C C . ARG A 1 96 ? -1.298 -4.694 -3.186 1.00 66.31 96 ARG A C 1
ATOM 755 O O . ARG A 1 96 ? -0.716 -5.356 -4.033 1.00 66.31 96 ARG A O 1
ATOM 762 N N . TRP A 1 97 ? -2.525 -4.990 -2.760 1.00 67.19 97 TRP A N 1
ATOM 763 C CA . TRP A 1 97 ? -3.305 -6.134 -3.235 1.00 67.19 97 TRP A CA 1
ATOM 764 C C . TRP A 1 97 ? -4.109 -5.786 -4.487 1.00 67.19 97 TRP A C 1
ATOM 766 O O . TRP A 1 97 ? -4.609 -6.674 -5.172 1.00 67.19 97 TRP A O 1
ATOM 776 N N . LYS A 1 98 ? -4.229 -4.492 -4.806 1.00 73.88 98 LYS A N 1
ATOM 777 C CA . LYS A 1 98 ? -4.772 -4.037 -6.078 1.00 73.88 98 LYS A CA 1
ATOM 778 C C . LYS A 1 98 ? -3.591 -3.784 -7.010 1.00 73.88 98 LYS A C 1
ATOM 780 O O . LYS A 1 98 ? -2.749 -2.951 -6.671 1.00 73.88 98 LYS A O 1
ATOM 785 N N . PRO A 1 99 ? -3.499 -4.471 -8.161 1.00 72.69 99 PRO A N 1
ATOM 786 C CA . PRO A 1 99 ? -2.467 -4.143 -9.127 1.00 72.69 99 PRO A CA 1
ATOM 787 C C . PRO A 1 99 ? -2.604 -2.656 -9.484 1.00 72.69 99 PRO A C 1
ATOM 789 O O . PRO A 1 99 ? -3.734 -2.180 -9.663 1.00 72.69 99 PRO A O 1
ATOM 792 N N . PRO A 1 100 ? -1.494 -1.898 -9.542 1.00 74.00 100 PRO A N 1
ATOM 793 C CA . PRO A 1 100 ? -1.559 -0.522 -9.998 1.00 74.00 100 PRO A CA 1
ATOM 794 C C . PRO A 1 100 ? -2.204 -0.499 -11.385 1.00 74.00 100 PRO A C 1
ATOM 796 O O . PRO A 1 100 ? -2.028 -1.421 -12.186 1.00 74.00 100 PRO A O 1
ATOM 799 N N . SER A 1 101 ? -2.966 0.556 -11.671 1.00 75.94 101 SER A N 1
ATOM 800 C CA . SER A 1 101 ? -3.468 0.793 -13.022 1.00 75.94 101 SER A CA 1
ATOM 801 C C . SER A 1 101 ? -2.306 0.710 -14.009 1.00 75.94 101 SER A C 1
ATOM 803 O O . SER A 1 101 ? -1.227 1.238 -13.725 1.00 75.94 101 SER A O 1
ATOM 805 N N . LYS A 1 102 ? -2.526 0.045 -15.153 1.00 79.69 102 LYS A N 1
ATOM 806 C CA . LYS A 1 102 ? -1.508 -0.100 -16.199 1.00 79.69 102 LYS A CA 1
ATOM 807 C C . LYS A 1 102 ? -0.894 1.281 -16.472 1.00 79.69 102 LYS A C 1
ATOM 809 O O . LYS A 1 102 ? -1.660 2.215 -16.722 1.00 79.69 102 LYS A O 1
ATOM 814 N N . PRO A 1 103 ? 0.438 1.446 -16.380 1.00 78.12 103 PRO A N 1
ATOM 815 C CA . PRO A 1 103 ? 1.058 2.737 -16.627 1.00 78.12 103 PRO A CA 1
ATOM 816 C C . PRO A 1 103 ? 0.761 3.139 -18.072 1.00 78.12 103 PRO A C 1
ATOM 818 O O . PRO A 1 103 ? 1.196 2.485 -19.019 1.00 78.12 103 PRO A O 1
ATOM 821 N N . CYS A 1 104 ? -0.034 4.191 -18.233 1.00 82.94 104 CYS A N 1
ATOM 822 C CA . CYS A 1 104 ? -0.410 4.724 -19.532 1.00 82.94 104 CYS A CA 1
ATOM 823 C C . CYS A 1 104 ? 0.414 5.982 -19.783 1.00 82.94 104 CYS A C 1
ATOM 825 O O . CYS A 1 104 ? 0.158 7.027 -19.185 1.00 82.94 104 CYS A O 1
ATOM 827 N N . ILE A 1 105 ? 1.397 5.886 -20.676 1.00 85.00 105 ILE A N 1
ATOM 828 C CA . ILE A 1 105 ? 2.109 7.054 -21.189 1.00 85.00 105 ILE A CA 1
ATOM 829 C C . ILE A 1 105 ? 1.482 7.477 -22.514 1.00 85.00 105 ILE A C 1
ATOM 831 O O . ILE A 1 105 ? 1.268 6.669 -23.415 1.00 85.00 105 ILE A O 1
ATOM 835 N N . SER A 1 106 ? 1.141 8.757 -22.626 1.00 86.69 106 SER A N 1
ATOM 836 C CA . SER A 1 106 ? 0.637 9.308 -23.880 1.00 86.69 106 SER A CA 1
ATOM 837 C C . SER A 1 106 ? 1.808 9.608 -24.811 1.00 86.69 106 SER A C 1
ATOM 839 O O . SER A 1 106 ? 2.763 10.254 -24.387 1.00 86.69 106 SER A O 1
ATOM 841 N N . LEU A 1 107 ? 1.712 9.221 -26.087 1.00 85.56 107 LEU A N 1
ATOM 842 C CA . LEU A 1 107 ? 2.731 9.510 -27.109 1.00 85.56 107 LEU A CA 1
ATOM 843 C C . LEU A 1 107 ? 3.046 11.007 -27.252 1.00 85.56 107 LEU A C 1
ATOM 845 O O . LEU A 1 107 ? 4.161 11.364 -27.612 1.00 85.56 107 LEU A O 1
ATOM 849 N N . LYS A 1 108 ? 2.102 11.894 -26.911 1.00 85.50 108 LYS A N 1
ATOM 850 C CA . LYS A 1 108 ? 2.333 13.349 -26.879 1.00 85.50 108 LYS A CA 1
ATOM 851 C C . LYS A 1 108 ? 3.397 13.773 -25.852 1.00 85.50 108 LYS A C 1
ATOM 853 O O . LYS A 1 108 ? 4.002 14.824 -26.010 1.00 85.50 108 LYS A O 1
ATOM 858 N N . ASN A 1 109 ? 3.626 12.946 -24.831 1.00 89.19 109 ASN A N 1
ATOM 859 C CA . ASN A 1 109 ? 4.607 13.164 -23.767 1.00 89.19 109 ASN A CA 1
ATOM 860 C C . ASN A 1 109 ? 5.917 12.392 -24.015 1.00 89.19 109 ASN A C 1
ATOM 862 O O . ASN A 1 109 ? 6.760 12.335 -23.125 1.00 89.19 109 ASN A O 1
ATOM 866 N N . VAL A 1 110 ? 6.078 11.758 -25.183 1.00 90.56 110 VAL A N 1
ATOM 867 C CA . VAL A 1 110 ? 7.272 10.981 -25.541 1.00 90.56 110 VAL A CA 1
ATOM 868 C C . VAL A 1 110 ? 8.013 11.690 -26.669 1.00 90.56 110 VAL A C 1
ATOM 870 O O . VAL A 1 110 ? 7.397 12.174 -27.620 1.00 90.56 110 VAL A O 1
ATOM 873 N N . ILE A 1 111 ? 9.339 11.738 -26.569 1.00 92.50 111 ILE A N 1
ATOM 874 C CA . ILE A 1 111 ? 10.234 12.259 -27.603 1.00 92.50 111 ILE A CA 1
ATOM 875 C C . ILE A 1 111 ? 11.146 11.116 -28.041 1.00 92.50 111 ILE A C 1
ATOM 877 O O . ILE A 1 111 ? 11.758 10.448 -27.211 1.00 92.50 111 ILE A O 1
ATOM 881 N N . PHE A 1 112 ? 11.226 10.899 -29.346 1.00 90.56 112 PHE A N 1
ATOM 882 C CA . PHE A 1 112 ? 12.096 9.917 -29.971 1.00 90.56 112 PHE A CA 1
ATOM 883 C C . PHE A 1 112 ? 13.295 10.645 -30.561 1.00 90.56 112 PHE A C 1
ATOM 885 O O . PHE A 1 112 ? 13.126 11.529 -31.399 1.00 90.56 112 PHE A O 1
ATOM 892 N N . ALA A 1 113 ? 14.494 10.275 -30.124 1.00 93.19 113 ALA A N 1
ATOM 893 C CA . ALA A 1 113 ? 15.743 10.816 -30.638 1.00 93.19 113 ALA A CA 1
ATOM 894 C C . ALA A 1 113 ? 16.563 9.693 -31.288 1.00 93.19 113 ALA A C 1
ATOM 896 O O . ALA A 1 113 ? 16.783 8.649 -30.677 1.00 93.19 113 ALA A O 1
ATOM 897 N N . LEU A 1 114 ? 17.009 9.912 -32.522 1.00 92.00 114 LEU A N 1
ATOM 898 C CA . LEU A 1 114 ? 17.869 9.019 -33.288 1.00 92.00 114 LEU A CA 1
ATOM 899 C C . LEU A 1 114 ? 19.157 9.764 -33.621 1.00 92.00 114 LEU A C 1
ATOM 901 O O . LEU A 1 114 ? 19.116 10.780 -34.307 1.00 92.00 114 LEU A O 1
ATOM 905 N N . ASN A 1 115 ? 20.289 9.227 -33.179 1.00 93.88 115 ASN A N 1
ATOM 906 C CA . ASN A 1 115 ? 21.607 9.750 -33.511 1.00 93.88 115 ASN A CA 1
ATOM 907 C C . ASN A 1 115 ? 22.412 8.660 -34.223 1.00 93.88 115 ASN A C 1
ATOM 909 O O . ASN A 1 115 ? 22.570 7.560 -33.693 1.00 93.88 115 ASN A O 1
ATOM 913 N N . ILE A 1 116 ? 22.915 8.958 -35.418 1.00 94.38 116 ILE A N 1
ATOM 914 C CA . ILE A 1 116 ? 23.739 8.058 -36.229 1.00 94.38 116 ILE A CA 1
ATOM 915 C C . ILE A 1 116 ? 25.152 8.621 -36.262 1.00 94.38 116 ILE A C 1
ATOM 917 O O . ILE A 1 116 ? 25.360 9.760 -36.680 1.00 94.38 116 ILE A O 1
ATOM 921 N N . TYR A 1 117 ? 26.123 7.806 -35.863 1.00 96.06 117 TYR A N 1
ATOM 922 C CA . TYR A 1 117 ? 27.527 8.194 -35.796 1.00 96.06 117 TYR A CA 1
ATOM 923 C C . TYR A 1 117 ? 28.367 7.433 -36.823 1.00 96.06 117 TYR A C 1
ATOM 925 O O . TYR A 1 117 ? 28.154 6.244 -37.055 1.00 96.06 117 TYR A O 1
ATOM 933 N N . LYS A 1 118 ? 29.368 8.106 -37.394 1.00 94.69 118 LYS A N 1
ATOM 934 C CA . LYS A 1 118 ? 30.423 7.502 -38.215 1.00 94.69 118 LYS A CA 1
ATOM 935 C C . LYS A 1 118 ? 31.767 8.033 -37.743 1.00 94.69 118 LYS A C 1
ATOM 937 O O . LYS A 1 118 ? 31.962 9.245 -37.699 1.00 94.69 118 LYS A O 1
ATOM 942 N N . ASN A 1 119 ? 32.685 7.134 -37.391 1.00 91.00 119 ASN A N 1
ATOM 943 C CA . ASN A 1 119 ? 34.026 7.480 -36.902 1.00 91.00 119 ASN A CA 1
ATOM 944 C C . ASN A 1 119 ? 33.978 8.575 -35.816 1.00 91.00 119 ASN A C 1
ATOM 946 O O . ASN A 1 119 ? 34.669 9.584 -35.908 1.00 91.00 119 ASN A O 1
ATOM 950 N N . SER A 1 120 ? 33.086 8.400 -34.835 1.00 89.56 120 SER A N 1
ATOM 951 C CA . SER A 1 120 ? 32.869 9.326 -33.709 1.00 89.56 120 SER A CA 1
ATOM 952 C C . SER A 1 120 ? 32.276 10.701 -34.053 1.00 89.56 120 SER A C 1
ATOM 954 O O . SER A 1 120 ? 32.108 11.528 -33.162 1.00 89.56 120 SER A O 1
ATOM 956 N N . THR A 1 121 ? 31.886 10.945 -35.306 1.00 91.19 121 THR A N 1
ATOM 957 C CA . THR A 1 121 ? 31.146 12.151 -35.712 1.00 91.19 121 THR A CA 1
ATOM 958 C C . THR A 1 121 ? 29.661 11.835 -35.876 1.00 91.19 121 THR A C 1
ATOM 960 O O . THR A 1 121 ? 29.310 10.797 -36.438 1.00 91.19 121 THR A O 1
ATOM 963 N N . CYS A 1 122 ? 28.777 12.692 -35.354 1.00 91.81 122 CYS A N 1
ATOM 964 C CA . CYS A 1 122 ? 27.331 12.542 -35.538 1.00 91.81 122 CYS A CA 1
ATOM 965 C C . CYS A 1 122 ? 26.972 12.962 -36.967 1.00 91.81 122 CYS A C 1
ATOM 967 O O . CYS A 1 122 ? 27.096 14.132 -37.320 1.00 91.81 122 CYS A O 1
ATOM 969 N N . VAL A 1 123 ? 26.564 12.001 -37.791 1.00 93.44 123 VAL A N 1
ATOM 970 C CA . VAL A 1 123 ? 26.216 12.215 -39.202 1.00 93.44 123 VAL A CA 1
ATOM 971 C C . VAL A 1 123 ? 24.749 12.602 -39.344 1.00 93.44 123 VAL A C 1
ATOM 973 O O . VAL A 1 123 ? 24.399 13.393 -40.214 1.00 93.44 123 VAL A O 1
ATOM 976 N N . VAL A 1 124 ? 23.882 12.054 -38.490 1.00 93.31 124 VAL A N 1
ATOM 977 C CA . VAL A 1 124 ? 22.446 12.348 -38.496 1.00 93.31 124 VAL A CA 1
ATOM 978 C C . VAL A 1 124 ? 21.954 12.428 -37.062 1.00 93.31 124 VAL A C 1
ATOM 980 O O . VAL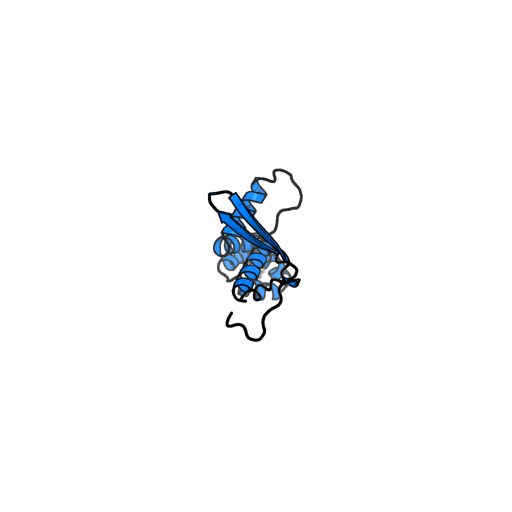 A 1 124 ? 22.176 11.502 -36.288 1.00 93.31 124 VAL A O 1
ATOM 983 N N . SER A 1 125 ? 21.243 13.501 -36.727 1.00 93.88 125 SER A N 1
ATOM 984 C CA . SER A 1 125 ? 20.468 13.613 -35.494 1.00 93.88 125 SER A CA 1
ATOM 985 C C . SER A 1 125 ? 19.033 13.962 -35.860 1.00 93.88 125 SER A C 1
ATOM 987 O O . SER A 1 125 ? 18.784 14.933 -36.574 1.00 93.88 125 SER A O 1
ATOM 989 N N . LEU A 1 126 ? 18.090 13.141 -35.416 1.00 92.44 126 LEU A N 1
ATOM 990 C CA . LEU A 1 126 ? 16.667 13.329 -35.644 1.00 92.44 126 LEU A CA 1
ATOM 991 C C . LEU A 1 126 ? 15.951 13.278 -34.304 1.00 92.44 126 LEU A C 1
ATOM 993 O O . LEU A 1 126 ? 16.083 12.309 -33.566 1.00 92.44 126 LEU A O 1
ATOM 997 N N . VAL A 1 127 ? 15.136 14.288 -34.030 1.00 92.50 127 VAL A N 1
ATOM 998 C CA . VAL A 1 127 ? 14.246 14.318 -32.872 1.00 92.50 127 VAL A CA 1
ATOM 999 C C . VAL A 1 127 ? 12.819 14.462 -33.379 1.00 92.50 127 VAL A C 1
ATOM 1001 O O . VAL A 1 127 ? 12.526 15.362 -34.166 1.00 92.50 127 VAL A O 1
ATOM 1004 N N . LYS A 1 128 ? 11.928 13.567 -32.953 1.00 90.12 128 LYS A N 1
ATOM 1005 C CA . LYS A 1 128 ? 10.496 13.620 -33.263 1.00 90.12 128 LYS A CA 1
ATOM 1006 C C . LYS A 1 128 ? 9.667 13.449 -32.006 1.00 90.12 128 LYS A C 1
ATOM 1008 O O . LYS A 1 128 ? 9.960 12.605 -31.161 1.00 90.12 128 LYS A O 1
ATOM 1013 N N . HIS A 1 129 ? 8.581 14.202 -31.914 1.00 90.81 129 HIS A N 1
ATOM 1014 C CA . HIS A 1 129 ? 7.583 13.960 -30.881 1.00 90.81 129 HIS A CA 1
ATOM 1015 C C . HIS A 1 129 ? 6.754 12.722 -31.234 1.00 90.81 129 HIS A C 1
ATOM 1017 O O . HIS A 1 129 ? 6.483 12.453 -32.405 1.00 90.81 129 HIS A O 1
ATOM 1023 N N . GLY A 1 130 ? 6.317 11.963 -30.230 1.00 86.06 130 GLY A N 1
ATOM 1024 C CA . GLY A 1 130 ? 5.559 10.730 -30.452 1.00 86.06 130 GLY A CA 1
ATOM 1025 C C . GLY A 1 130 ? 4.217 10.946 -31.158 1.00 86.06 130 GLY A C 1
ATOM 1026 O O . GLY A 1 130 ? 3.732 10.041 -31.824 1.00 86.06 130 GLY A O 1
ATOM 1027 N N . ASN A 1 131 ? 3.638 12.148 -31.084 1.00 85.94 131 ASN A N 1
ATOM 1028 C CA . ASN A 1 131 ? 2.444 12.524 -31.854 1.00 85.94 131 ASN A CA 1
ATOM 1029 C C . ASN A 1 131 ? 2.715 12.745 -33.357 1.00 85.94 131 ASN A C 1
ATOM 1031 O O . ASN A 1 131 ? 1.767 12.800 -34.134 1.00 85.94 131 ASN A O 1
ATOM 1035 N N . GLN A 1 132 ? 3.979 12.877 -33.765 1.00 84.31 132 GLN A N 1
ATOM 1036 C CA . GLN A 1 132 ? 4.411 13.026 -35.160 1.00 84.31 132 GLN A CA 1
ATOM 1037 C C . GLN A 1 132 ? 4.806 11.684 -35.795 1.00 84.31 132 GLN A C 1
ATOM 1039 O O . GLN A 1 132 ? 5.193 11.644 -36.966 1.00 84.31 132 GLN A O 1
ATOM 1044 N N . LEU A 1 133 ? 4.753 10.588 -35.032 1.00 78.69 133 LEU A N 1
ATOM 1045 C CA . LEU A 1 133 ? 4.976 9.249 -35.558 1.00 78.69 133 LEU A CA 1
ATOM 1046 C C . LEU A 1 133 ? 3.698 8.748 -36.233 1.00 78.69 133 LEU A C 1
ATOM 1048 O O . LEU A 1 133 ? 2.666 8.555 -35.593 1.00 78.69 133 LEU A O 1
ATOM 1052 N N . SER A 1 134 ? 3.772 8.529 -37.543 1.00 72.88 134 SER A N 1
ATOM 1053 C CA . SER A 1 134 ? 2.742 7.813 -38.287 1.00 72.88 134 SER A CA 1
ATOM 1054 C C . SER A 1 134 ? 2.936 6.312 -38.081 1.00 72.88 134 SER A C 1
ATOM 1056 O O . SER A 1 134 ? 3.964 5.770 -38.484 1.00 72.88 134 SER A O 1
ATOM 1058 N N . PHE A 1 135 ? 1.958 5.641 -37.476 1.00 69.50 135 PHE A N 1
ATOM 1059 C CA . PHE A 1 135 ? 1.938 4.180 -37.415 1.00 69.50 135 PHE A CA 1
ATOM 1060 C C . PHE A 1 135 ? 1.478 3.632 -38.763 1.00 69.50 135 PHE A C 1
ATOM 1062 O O . PHE A 1 135 ? 0.390 3.976 -39.237 1.00 69.50 135 PHE A O 1
ATOM 1069 N N . ASP A 1 136 ? 2.300 2.788 -39.383 1.00 73.88 136 ASP A N 1
ATOM 1070 C CA . ASP A 1 136 ? 1.868 2.033 -40.551 1.00 73.88 136 ASP A CA 1
ATOM 1071 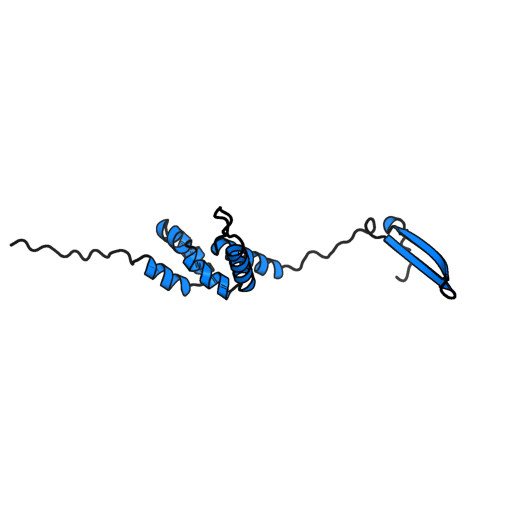C C . ASP A 1 136 ? 0.870 0.962 -40.100 1.00 73.88 136 ASP A C 1
ATOM 1073 O O . ASP A 1 136 ? 1.198 0.063 -39.331 1.00 73.88 136 ASP A O 1
ATOM 1077 N N . LYS A 1 137 ? -0.370 1.048 -40.588 1.00 66.12 137 LYS A N 1
ATOM 1078 C CA . LYS A 1 137 ? -1.435 0.089 -40.256 1.00 66.12 137 LYS A CA 1
ATOM 1079 C C . LYS A 1 137 ? -1.174 -1.314 -40.822 1.00 66.12 137 LYS A C 1
ATOM 1081 O O . LYS A 1 137 ? -1.910 -2.234 -40.475 1.00 66.12 137 LYS A O 1
ATOM 1086 N N . LYS A 1 138 ? -0.181 -1.473 -41.705 1.00 68.69 138 LYS A N 1
ATOM 1087 C CA . LYS A 1 138 ? 0.237 -2.755 -42.298 1.00 68.69 138 LYS A CA 1
ATOM 1088 C C . LYS A 1 138 ? 1.611 -3.238 -41.807 1.00 68.69 138 LYS A C 1
ATOM 1090 O O . LYS A 1 138 ? 2.103 -4.245 -42.310 1.00 68.69 138 LYS A O 1
ATOM 1095 N N . GLY A 1 139 ? 2.233 -2.533 -40.862 1.00 53.78 139 GLY A N 1
ATOM 1096 C CA . GLY A 1 139 ? 3.574 -2.844 -40.371 1.00 53.78 139 GLY A CA 1
ATOM 1097 C C . GLY A 1 139 ? 3.622 -4.101 -39.496 1.00 53.78 139 GLY A C 1
ATOM 1098 O O . GLY A 1 139 ? 2.707 -4.375 -38.728 1.00 53.78 139 GLY A O 1
ATOM 1099 N N . VAL A 1 140 ? 4.719 -4.854 -39.606 1.00 51.81 140 VAL A N 1
ATOM 1100 C CA . VAL A 1 140 ? 5.036 -6.064 -38.814 1.00 51.81 140 VAL A CA 1
ATOM 1101 C C . VAL A 1 140 ? 5.552 -5.713 -37.396 1.00 51.81 140 VAL A C 1
ATOM 1103 O O . VAL A 1 140 ? 5.964 -6.597 -36.650 1.00 51.81 140 VAL A O 1
ATOM 1106 N N . PHE A 1 141 ? 5.507 -4.435 -36.998 1.00 40.88 141 PHE A N 1
ATOM 1107 C CA . PHE A 1 141 ? 5.881 -3.944 -35.667 1.00 40.88 141 PHE A CA 1
ATOM 1108 C C . PHE A 1 141 ? 4.847 -2.951 -35.136 1.00 40.88 141 PHE A C 1
ATOM 1110 O O . PHE A 1 141 ? 4.511 -2.007 -35.889 1.00 40.88 141 PHE A O 1
#

Radius of gyration: 30.79 Å; chains: 1; bounding box: 58×32×109 Å

Organism: Solanum bulbocastanum (NCBI:txid147425)

pLDDT: mean 79.24, std 14.52, range [34.56, 96.06]

Sequence (141 aa):
MSIVSLSSQKQPPPWQVVVLVATHLDPKTLAISSCVCKSWLISMSLDQIWQPLCCSHYPSLSTLHNFNNNNNNNNDDSNIPYRRLFALGQRASNHRWKPPSKPCISLKNVIFALNIYKNSTCVVSLVKHGNQLSFDKKGVF

Secondary structure (DSSP, 8-state):
----------PPPPHHHHHHHHHTS-HHHHHHHTTS-HHHHHHHT-HHHHHHHHHHH-HHHHHHHHHHHHH--S-SS----HHHHHHHHHHHHHHTTSPPPP----GGG-EEEEEEEETTEEEEEEEEEGGG-PPPTT---

Foldseek 3Di:
DDDDPPPPPPDPPDLVVVLVVLLVDDPVVLVVQLPPDVVSVVSSVDLSSLLVVCCVQPVVLNVVLVVVVVVCPDDDDPNDRSVVSVVVSVVVVVVVVDPPDDDDDDLQPDKDWDFDDDPNHTPDIDIDGSVPDDDDPPDPD

InterPro domains:
  IPR036047 F-box-like domain superfamily [SSF81383] (14-78)